Protein AF-A0A0D0ITZ8-F1 (afdb_monomer)

Radius of gyration: 24.61 Å; Cα contacts (8 Å, |Δi|>4): 318; chains: 1; bounding box: 46×42×97 Å

Nearest PDB structures (foldseek):
  7y1b-assembly1_A  TM=4.819E-01  e=2.202E-02  Mus musculus
  6dms-assembly1_A  TM=5.649E-01  e=1.752E-01  Mariniflexile fucanivorans
  4edq-assembly2_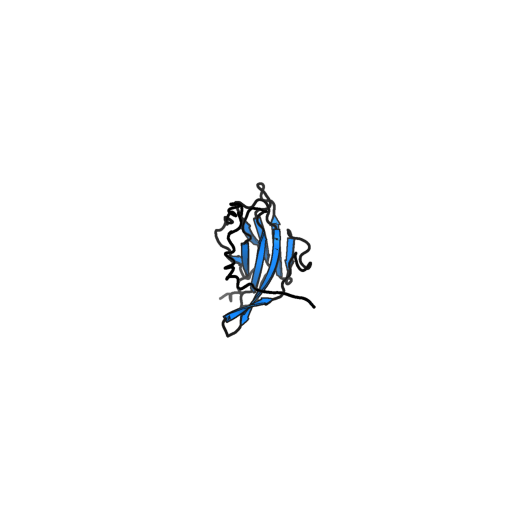B  TM=4.817E-01  e=1.252E-01  Escherichia coli K-12
  3cx2-assembly1_A  TM=4.556E-01  e=1.657E-01  Homo sapiens
  8yt8-assembly1_A  TM=6.305E-01  e=1.952E+00  Mus musculus

Foldseek 3Di:
DDDDDDDDDDDDPPPPDDPPPPPPLPFDEFDKVVRDLEWEDELQWFKTKMFRPPFQAKFFFWKWDWDADPVRDIDTHPIAGVVVVRCPGRAWDDPPVFKIWGQDQPVNHSGMIMMTGHHHAAQPDKDKMKTWIDRDDSHDIDIHIYIYDHDDDDD

Organism: NCBI:txid1602169

Solvent-accessible surface area (backbone atoms only — not comparable to full-atom values): 9088 Å² total; per-residue (Å²): 133,89,78,89,80,92,80,92,76,78,88,78,79,80,74,82,78,67,84,72,88,69,73,86,76,74,57,39,78,75,42,51,43,61,83,61,50,69,44,71,39,53,19,78,29,51,77,42,67,43,29,33,76,74,33,67,35,49,34,50,44,34,39,28,36,77,47,65,49,101,83,70,54,72,45,81,39,82,75,30,20,47,92,78,66,66,39,86,49,41,42,57,43,75,55,93,90,42,38,37,43,31,50,36,72,74,88,88,37,35,28,30,37,42,35,39,35,54,64,42,87,42,70,86,51,65,52,66,39,37,42,30,31,42,25,39,96,66,33,46,60,53,66,33,37,43,36,34,38,39,31,74,85,84,127

Structure (mmCIF, N/CA/C/O backbone):
data_AF-A0A0D0ITZ8-F1
#
_entry.id   AF-A0A0D0ITZ8-F1
#
loop_
_atom_site.group_PDB
_atom_site.id
_atom_site.type_symbol
_atom_site.label_atom_id
_atom_site.label_alt_id
_atom_site.label_comp_id
_atom_site.label_asym_id
_atom_site.label_entity_id
_atom_site.label_seq_id
_atom_site.pdbx_PDB_ins_code
_atom_site.Cartn_x
_atom_site.Cartn_y
_atom_site.Cartn_z
_atom_site.occupancy
_atom_site.B_iso_or_equiv
_atom_site.auth_seq_id
_atom_site.auth_comp_id
_atom_site.auth_asym_id
_atom_site.auth_atom_id
_atom_site.pdbx_PDB_model_num
ATOM 1 N N . MET A 1 1 ? 20.048 28.995 72.020 1.00 39.91 1 MET A N 1
ATOM 2 C CA . MET A 1 1 ? 19.600 28.749 70.627 1.00 39.91 1 MET A CA 1
ATOM 3 C C . MET A 1 1 ? 19.740 27.247 70.383 1.00 39.91 1 MET A C 1
ATOM 5 O O . MET A 1 1 ? 20.817 26.740 70.632 1.00 39.91 1 MET A O 1
ATOM 9 N N . LYS A 1 2 ? 18.640 26.474 70.290 1.00 36.88 2 LYS A N 1
ATOM 10 C CA . LYS A 1 2 ? 17.997 26.033 69.023 1.00 36.88 2 LYS A CA 1
ATOM 11 C C . LYS A 1 2 ? 19.042 25.351 68.106 1.00 36.88 2 LYS A C 1
ATOM 13 O O . LYS A 1 2 ? 19.963 26.043 67.717 1.00 36.88 2 LYS A O 1
ATOM 18 N N . LYS A 1 3 ? 18.985 24.082 67.685 1.00 39.53 3 LYS A N 1
ATOM 19 C CA . LYS A 1 3 ? 17.915 23.084 67.489 1.00 39.53 3 LYS A CA 1
ATOM 20 C C . LYS A 1 3 ? 18.577 21.737 67.099 1.00 39.53 3 LYS A C 1
ATOM 22 O O . LYS A 1 3 ? 19.664 21.781 66.546 1.00 39.53 3 LYS A O 1
ATOM 27 N N . TYR A 1 4 ? 17.873 20.632 67.385 1.00 45.44 4 TYR A N 1
ATOM 28 C CA . TYR A 1 4 ? 17.676 19.352 66.653 1.00 45.44 4 TYR A CA 1
ATOM 29 C C . TYR A 1 4 ? 18.770 18.861 65.666 1.00 45.44 4 TYR A C 1
ATOM 31 O O . TYR A 1 4 ? 19.320 19.637 64.905 1.00 45.44 4 TYR A O 1
ATOM 39 N N . LEU A 1 5 ? 19.048 17.565 65.504 1.00 43.03 5 LEU A N 1
ATOM 40 C CA . LEU A 1 5 ? 18.063 16.554 65.117 1.00 43.03 5 LEU A CA 1
ATOM 41 C C . LEU A 1 5 ? 18.732 15.164 65.073 1.00 43.03 5 LEU A C 1
ATOM 43 O O . LEU A 1 5 ? 19.650 14.931 64.293 1.00 43.03 5 LEU A O 1
ATOM 47 N N . PHE A 1 6 ? 18.234 14.243 65.897 1.00 46.66 6 PHE A N 1
ATOM 48 C CA . PHE A 1 6 ? 18.266 12.807 65.627 1.00 46.66 6 PHE A CA 1
ATOM 49 C C . PHE A 1 6 ? 17.322 12.522 64.454 1.00 46.66 6 PHE A C 1
ATOM 51 O O . PHE A 1 6 ? 16.172 12.946 64.525 1.00 46.66 6 PHE A O 1
ATOM 58 N N . MET A 1 7 ? 17.760 11.770 63.443 1.00 46.62 7 MET A N 1
ATOM 59 C CA . MET A 1 7 ? 16.968 10.689 62.831 1.00 46.62 7 MET A CA 1
ATOM 60 C C . MET A 1 7 ? 17.756 10.034 61.696 1.00 46.62 7 MET A C 1
ATOM 62 O O . MET A 1 7 ? 17.920 10.591 60.615 1.00 46.62 7 MET A O 1
ATOM 66 N N . LEU A 1 8 ? 18.215 8.818 61.971 1.00 46.59 8 LEU A N 1
ATOM 67 C CA . LEU A 1 8 ? 18.592 7.819 60.984 1.00 46.59 8 LEU A CA 1
ATOM 68 C C . LEU A 1 8 ? 17.299 7.057 60.636 1.00 46.59 8 LEU A C 1
ATOM 70 O O . 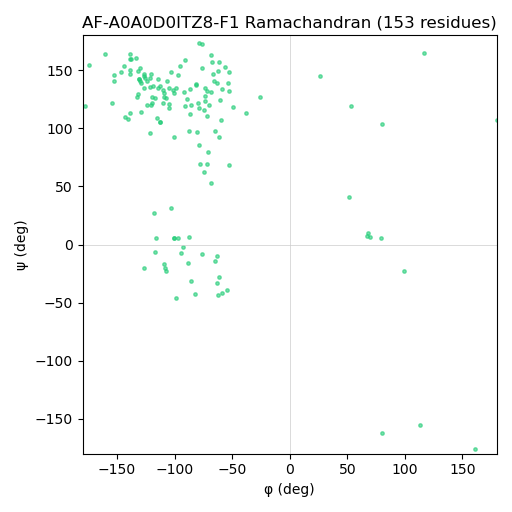LEU A 1 8 ? 16.761 6.377 61.504 1.00 46.59 8 LEU A O 1
ATOM 74 N N . PHE A 1 9 ? 16.780 7.186 59.416 1.00 40.81 9 PHE A N 1
ATOM 75 C CA . PHE A 1 9 ? 15.737 6.309 58.859 1.00 40.81 9 PHE A CA 1
ATOM 76 C C . PHE A 1 9 ? 16.091 6.074 57.387 1.00 40.81 9 PHE A C 1
ATOM 78 O O . PHE A 1 9 ? 16.254 7.015 56.621 1.00 40.81 9 PHE A O 1
ATOM 85 N N . ALA A 1 10 ? 16.546 4.867 57.060 1.00 47.84 10 ALA A N 1
ATOM 86 C CA . ALA A 1 10 ? 15.722 3.726 56.655 1.00 47.84 10 ALA A CA 1
ATOM 87 C C . ALA A 1 10 ? 15.311 3.841 55.180 1.00 47.84 10 ALA A C 1
ATOM 89 O O . ALA A 1 10 ? 14.438 4.621 54.807 1.00 47.84 10 ALA A O 1
ATOM 90 N N . LEU A 1 11 ? 16.005 3.038 54.367 1.00 43.38 11 LEU A N 1
ATOM 91 C CA . LEU A 1 11 ? 15.721 2.726 52.973 1.00 43.38 11 LEU A CA 1
ATOM 92 C C . LEU A 1 11 ? 14.213 2.582 52.716 1.00 43.38 11 LEU A C 1
ATOM 94 O O . LEU A 1 11 ? 13.602 1.605 53.143 1.00 43.38 11 LEU A O 1
ATOM 98 N N . CYS A 1 12 ? 13.638 3.497 51.940 1.00 41.91 12 CYS A N 1
ATOM 99 C CA . CYS A 1 12 ? 12.429 3.198 51.185 1.00 41.91 12 CYS A CA 1
ATOM 100 C C . CYS A 1 12 ? 12.850 2.600 49.844 1.00 41.91 12 CYS A C 1
ATOM 102 O O . CYS A 1 12 ? 13.202 3.310 48.903 1.00 41.91 12 CYS A O 1
ATOM 104 N N . ALA A 1 13 ? 12.826 1.269 49.784 1.00 45.41 13 ALA A N 1
ATOM 105 C CA . ALA A 1 13 ? 12.651 0.553 48.536 1.00 45.41 13 ALA A CA 1
ATOM 106 C C . ALA A 1 13 ? 11.299 0.983 47.955 1.00 45.41 13 ALA A C 1
ATOM 108 O O . ALA A 1 13 ? 10.248 0.616 48.479 1.00 45.41 13 ALA A O 1
ATOM 109 N N . VAL A 1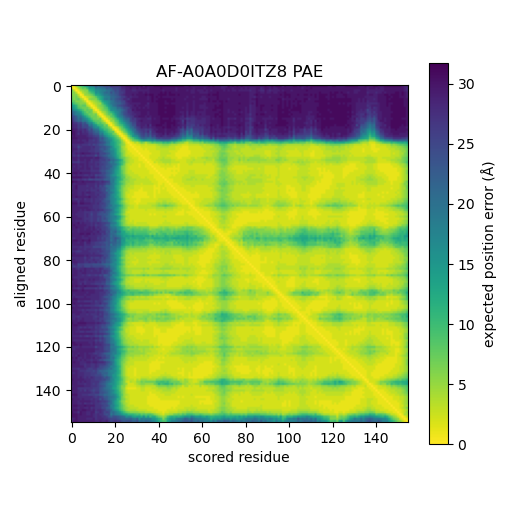 14 ? 11.320 1.795 46.900 1.00 52.47 14 VAL A N 1
ATOM 110 C CA . VAL A 1 14 ? 10.106 2.082 46.137 1.00 52.47 14 VAL A CA 1
ATOM 111 C C . VAL A 1 14 ? 9.880 0.886 45.223 1.00 52.47 14 VAL A C 1
ATOM 113 O O . VAL A 1 14 ? 10.351 0.832 44.090 1.00 52.47 14 VAL A O 1
ATOM 116 N N . ALA A 1 15 ? 9.203 -0.120 45.770 1.00 42.66 15 ALA A N 1
ATOM 117 C CA . ALA A 1 15 ? 8.479 -1.082 44.970 1.00 42.66 15 ALA A CA 1
ATOM 118 C C . ALA A 1 15 ? 7.345 -0.318 44.276 1.00 42.66 15 ALA A C 1
ATOM 120 O O . ALA A 1 15 ? 6.297 -0.073 44.869 1.00 42.66 15 ALA A O 1
ATOM 121 N N . PHE A 1 16 ? 7.561 0.081 43.024 1.00 41.53 16 PHE A N 1
ATOM 122 C CA . PHE A 1 16 ? 6.457 0.396 42.125 1.00 41.53 16 PHE A CA 1
ATOM 123 C C . PHE A 1 16 ? 5.765 -0.922 41.752 1.00 41.53 16 PHE A C 1
ATOM 125 O O . PHE A 1 16 ? 6.005 -1.511 40.705 1.00 41.53 16 PHE A O 1
ATOM 132 N N . THR A 1 17 ? 4.930 -1.416 42.661 1.00 45.09 17 THR A N 1
ATOM 133 C CA . THR A 1 17 ? 3.662 -2.045 42.283 1.00 45.09 17 THR A CA 1
ATOM 134 C C . THR A 1 17 ? 2.758 -0.893 41.823 1.00 45.09 17 THR A C 1
ATOM 136 O O . THR A 1 17 ? 2.712 0.127 42.500 1.00 45.09 17 THR A O 1
ATOM 139 N N . ALA A 1 18 ? 2.056 -0.909 40.705 1.00 38.25 18 ALA A N 1
ATOM 140 C CA . ALA A 1 18 ? 1.443 -2.015 40.013 1.00 38.25 18 ALA A CA 1
ATOM 141 C C . ALA A 1 18 ? 1.663 -1.859 38.503 1.00 38.25 18 ALA A C 1
ATOM 143 O O . ALA A 1 18 ? 1.675 -0.743 37.983 1.00 38.25 18 ALA A O 1
ATOM 144 N N . CYS A 1 19 ? 1.809 -2.993 37.814 1.00 42.25 19 CYS A N 1
ATOM 145 C CA . CYS A 1 19 ? 1.367 -3.090 36.428 1.00 42.25 19 CYS A CA 1
ATOM 146 C C . CYS A 1 19 ? -0.055 -2.538 36.417 1.00 42.25 19 CYS A C 1
ATOM 148 O O . CYS A 1 19 ? -0.883 -3.023 37.193 1.00 42.25 19 CYS A O 1
ATOM 150 N N . SER A 1 20 ? -0.272 -1.453 35.676 1.00 38.12 20 SER A N 1
ATOM 151 C CA . SER A 1 20 ? -1.606 -0.903 35.545 1.00 38.12 20 SER A CA 1
ATOM 152 C C . SER A 1 20 ? -2.528 -2.011 35.072 1.00 38.12 20 SER A C 1
ATOM 154 O O . SER A 1 20 ? -2.152 -2.873 34.275 1.00 38.12 20 SER A O 1
ATOM 156 N N . ASP A 1 21 ? -3.699 -1.976 35.680 1.00 48.44 21 ASP A N 1
ATOM 157 C CA . ASP A 1 21 ? -4.952 -2.589 35.283 1.00 48.44 21 ASP A CA 1
ATOM 158 C C . ASP A 1 21 ? -5.266 -2.173 33.830 1.00 48.44 21 ASP A C 1
ATOM 160 O O . ASP A 1 21 ? -6.124 -1.335 33.574 1.00 48.44 21 ASP A O 1
ATOM 164 N N . ASP A 1 22 ? -4.479 -2.656 32.869 1.00 48.34 22 ASP A N 1
ATOM 165 C CA . ASP A 1 22 ? -4.744 -2.428 31.457 1.00 48.34 22 ASP A CA 1
ATOM 166 C C . ASP A 1 22 ? -5.812 -3.443 31.075 1.00 48.34 22 ASP A C 1
ATOM 168 O O . ASP A 1 22 ? -5.531 -4.626 30.863 1.00 48.34 22 ASP A O 1
ATOM 172 N N . ASP A 1 23 ? -7.049 -2.944 31.092 1.00 51.56 23 ASP A N 1
ATOM 173 C CA . ASP A 1 23 ? -8.225 -3.525 30.468 1.00 51.56 23 ASP A CA 1
ATOM 174 C C . ASP A 1 23 ? -7.819 -4.410 29.285 1.00 51.56 23 ASP A C 1
ATOM 176 O O . ASP A 1 23 ? -7.083 -3.986 28.388 1.00 51.56 23 ASP A O 1
ATOM 180 N N . ASP A 1 24 ? -8.294 -5.653 29.312 1.00 50.84 24 ASP A N 1
ATOM 181 C CA . ASP A 1 24 ? -8.054 -6.711 28.330 1.00 50.84 24 ASP A CA 1
ATOM 182 C C . ASP A 1 24 ? -8.747 -6.390 26.984 1.00 50.84 24 ASP A C 1
ATOM 184 O O . ASP A 1 24 ? -9.516 -7.181 26.434 1.00 50.84 24 ASP A O 1
ATOM 188 N N . ASP A 1 25 ? -8.490 -5.199 26.435 1.00 59.72 25 ASP A N 1
ATOM 189 C CA . ASP A 1 25 ? -8.755 -4.810 25.055 1.00 59.72 25 ASP A CA 1
ATOM 190 C C . ASP A 1 25 ? -7.746 -5.551 24.172 1.00 59.72 25 ASP A C 1
ATOM 192 O O . ASP A 1 25 ? -6.795 -5.003 23.599 1.00 59.72 25 ASP A O 1
ATOM 196 N N . SER A 1 26 ? -7.936 -6.866 24.097 1.00 79.50 26 SER A N 1
ATOM 197 C CA . SER A 1 26 ? -7.204 -7.742 23.200 1.00 79.50 26 SER A CA 1
ATOM 198 C C . SER A 1 26 ? -7.483 -7.314 21.756 1.00 79.50 26 SER A C 1
ATOM 200 O O . SER A 1 26 ? -8.460 -7.710 21.117 1.00 79.50 26 SER A O 1
ATOM 202 N N . LYS A 1 27 ? -6.612 -6.448 21.226 1.00 84.50 27 LYS A N 1
ATOM 203 C CA . LYS A 1 27 ? -6.693 -5.975 19.844 1.00 84.50 27 LYS A CA 1
ATOM 204 C C . LYS A 1 27 ? -6.761 -7.157 18.887 1.00 84.50 27 LYS A C 1
ATOM 206 O O . LYS A 1 27 ? -5.943 -8.077 18.928 1.00 84.50 27 LYS A O 1
ATOM 211 N N . VAL A 1 28 ? -7.705 -7.092 17.957 1.00 91.31 28 VAL A N 1
ATOM 212 C CA . VAL A 1 28 ? -7.917 -8.159 16.979 1.00 91.31 28 VAL A CA 1
ATOM 213 C C . VAL A 1 28 ? -6.926 -8.026 15.818 1.00 91.31 28 VAL A C 1
ATOM 215 O O . VAL A 1 28 ? -6.683 -6.931 15.296 1.00 91.31 28 VAL A O 1
ATOM 218 N N . LEU A 1 29 ? -6.351 -9.153 15.386 1.00 92.88 29 LEU A N 1
ATOM 219 C CA . LEU A 1 29 ? -5.465 -9.211 14.221 1.00 92.88 29 LEU A CA 1
ATOM 220 C C . LEU A 1 29 ? -6.256 -9.074 12.902 1.00 92.88 29 LEU A C 1
ATOM 222 O O . LEU A 1 29 ? -7.276 -9.747 12.730 1.00 92.88 29 LEU A O 1
ATOM 226 N N . PRO A 1 30 ? -5.791 -8.254 11.942 1.00 94.44 30 PRO A N 1
ATOM 227 C CA . PRO A 1 30 ? -6.353 -8.193 10.594 1.00 94.44 30 PRO A CA 1
ATOM 228 C C . PRO A 1 30 ? -6.296 -9.540 9.864 1.00 94.44 30 PRO A C 1
ATOM 230 O O . PRO A 1 30 ? -5.256 -10.194 9.827 1.00 94.44 30 PRO A O 1
ATOM 233 N N . VAL A 1 31 ? -7.402 -9.925 9.226 1.00 95.81 31 VAL A N 1
ATOM 234 C CA . VAL A 1 31 ? -7.505 -11.121 8.379 1.00 95.81 31 VAL A CA 1
ATOM 235 C C . VAL A 1 31 ? -7.518 -10.693 6.920 1.00 95.81 31 VAL A C 1
ATOM 237 O O . VAL A 1 31 ? -8.431 -9.993 6.482 1.00 95.81 31 VAL A O 1
ATOM 240 N N . LEU A 1 32 ? -6.508 -11.120 6.167 1.00 96.44 32 LEU A N 1
ATOM 241 C CA . LEU A 1 32 ? -6.278 -10.665 4.801 1.00 96.44 32 LEU A CA 1
ATOM 242 C C . LEU A 1 32 ? -6.837 -11.626 3.752 1.00 96.44 32 LEU A C 1
ATOM 244 O O . LEU A 1 32 ? -6.792 -12.847 3.909 1.00 96.44 32 LEU A O 1
ATOM 248 N N . ASP A 1 33 ? -7.313 -11.053 2.652 1.00 95.44 33 ASP A N 1
ATOM 249 C CA . ASP A 1 33 ? -7.665 -11.767 1.432 1.00 95.44 33 ASP A CA 1
ATOM 250 C C . ASP A 1 33 ? -7.209 -10.989 0.183 1.00 95.44 33 ASP A C 1
ATOM 252 O O . ASP A 1 33 ? -7.724 -9.894 -0.071 1.00 95.44 33 ASP A O 1
ATOM 256 N N . PRO A 1 34 ? -6.242 -11.510 -0.592 1.00 94.25 34 PRO A N 1
ATOM 257 C CA . PRO A 1 34 ? -5.458 -12.719 -0.310 1.00 94.25 34 PRO A CA 1
ATOM 258 C C . PRO A 1 34 ? -4.643 -12.588 0.990 1.00 94.25 34 PRO A C 1
ATOM 260 O O . PRO A 1 34 ? -4.344 -11.477 1.422 1.00 94.25 34 PRO A O 1
ATOM 263 N N . ASN A 1 35 ? -4.262 -13.714 1.611 1.00 95.00 35 ASN A N 1
ATOM 264 C CA . ASN A 1 35 ? -3.493 -13.723 2.865 1.00 95.00 35 ASN A CA 1
ATOM 265 C C . ASN A 1 35 ? -2.011 -13.346 2.657 1.00 95.00 35 ASN A C 1
ATOM 267 O O . ASN A 1 35 ? -1.114 -14.169 2.836 1.00 95.00 35 ASN A O 1
ATOM 271 N N . ASN A 1 36 ? -1.763 -12.120 2.194 1.00 93.81 36 ASN A N 1
ATOM 272 C CA . ASN A 1 36 ? -0.438 -11.590 1.906 1.00 93.81 36 ASN A CA 1
ATOM 273 C C . ASN A 1 36 ? -0.422 -10.061 2.064 1.00 93.81 36 ASN A C 1
ATOM 275 O O . ASN A 1 36 ? -1.363 -9.374 1.672 1.00 93.81 36 ASN A O 1
ATOM 279 N N . THR A 1 37 ? 0.662 -9.525 2.619 1.00 95.62 37 THR A N 1
ATOM 280 C CA . THR A 1 37 ? 0.901 -8.078 2.713 1.00 95.62 37 THR A CA 1
ATOM 281 C C . THR A 1 37 ? 1.613 -7.517 1.484 1.00 95.62 37 THR A C 1
ATOM 283 O O . THR A 1 37 ? 1.580 -6.306 1.257 1.00 95.62 37 THR A O 1
ATOM 286 N N . ASP A 1 38 ? 2.213 -8.380 0.663 1.00 97.38 38 ASP A N 1
ATOM 287 C CA . ASP A 1 38 ? 2.762 -8.021 -0.637 1.00 97.38 38 ASP A CA 1
ATOM 288 C C . ASP A 1 38 ? 1.681 -8.071 -1.718 1.00 97.38 38 ASP A C 1
ATOM 290 O O . ASP A 1 38 ? 1.103 -9.122 -2.008 1.00 97.38 38 ASP A O 1
ATOM 294 N N . VAL A 1 39 ? 1.454 -6.931 -2.364 1.00 97.50 39 VAL A N 1
ATOM 295 C CA . VAL A 1 39 ? 0.516 -6.785 -3.477 1.00 97.50 39 VAL A CA 1
ATOM 296 C C . VAL A 1 39 ? 1.317 -6.560 -4.751 1.00 97.50 39 VAL A C 1
ATOM 298 O O . VAL A 1 39 ? 2.095 -5.613 -4.840 1.00 97.50 39 VAL A O 1
ATOM 301 N N . TYR A 1 40 ? 1.136 -7.423 -5.749 1.00 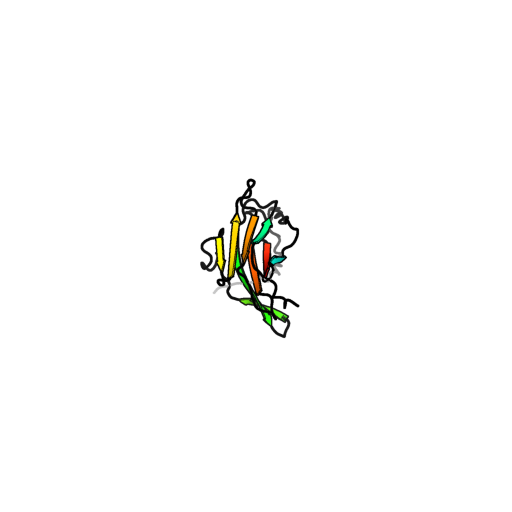97.25 40 TYR A N 1
ATOM 302 C CA . TYR A 1 40 ? 1.912 -7.378 -6.987 1.00 97.25 40 TYR A CA 1
ATOM 303 C C . TYR A 1 40 ? 1.098 -6.808 -8.145 1.00 97.25 40 TYR A C 1
ATOM 305 O O . TYR A 1 40 ? -0.024 -7.240 -8.390 1.00 97.25 40 TYR A O 1
ATOM 313 N N . ILE A 1 41 ? 1.715 -5.907 -8.907 1.00 97.62 41 ILE A N 1
ATOM 314 C CA . ILE A 1 41 ? 1.250 -5.488 -10.234 1.00 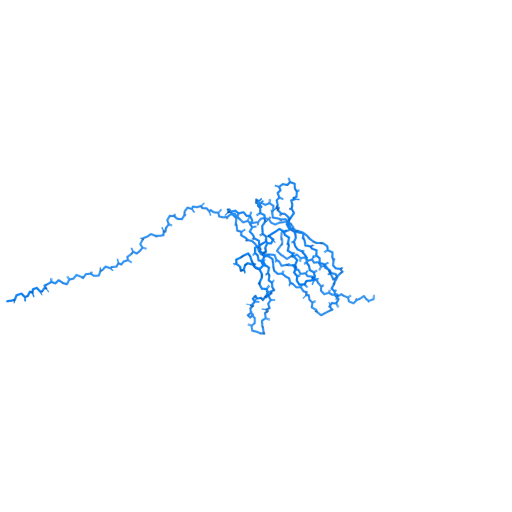97.62 41 ILE A CA 1
ATOM 315 C C . ILE A 1 41 ? 2.398 -5.725 -11.223 1.00 97.62 41 ILE A C 1
ATOM 317 O O . ILE A 1 41 ? 3.570 -5.523 -10.894 1.00 97.62 41 ILE A O 1
ATOM 321 N N . ASN A 1 42 ? 2.092 -6.198 -12.430 1.00 97.25 42 ASN A N 1
ATOM 322 C CA . ASN A 1 42 ? 3.116 -6.388 -13.456 1.00 97.25 42 ASN A CA 1
ATOM 323 C C . ASN A 1 42 ? 3.542 -5.046 -14.083 1.00 97.25 42 ASN A C 1
ATOM 325 O O . ASN A 1 42 ? 2.971 -3.982 -13.821 1.00 97.25 42 ASN A O 1
ATOM 329 N N . ALA A 1 43 ? 4.579 -5.085 -14.912 1.00 97.12 43 ALA A N 1
ATOM 330 C CA . ALA A 1 43 ? 5.132 -3.899 -15.555 1.00 97.12 43 ALA A CA 1
ATOM 331 C C . ALA A 1 43 ? 4.123 -3.186 -16.468 1.00 97.12 43 ALA A C 1
ATOM 333 O O . ALA A 1 43 ? 4.177 -1.972 -16.621 1.00 97.12 43 ALA A O 1
ATOM 334 N N . GLU A 1 44 ? 3.155 -3.907 -17.029 1.00 96.88 44 GLU A N 1
ATOM 335 C CA . GLU A 1 44 ? 2.091 -3.353 -17.871 1.00 96.88 44 GLU A CA 1
ATOM 336 C C . GLU A 1 44 ? 1.153 -2.409 -17.104 1.00 96.88 44 GLU A C 1
ATOM 338 O O . GLU A 1 44 ? 0.419 -1.643 -17.724 1.00 96.88 44 GLU A O 1
ATOM 343 N N . GLY A 1 45 ? 1.205 -2.422 -15.770 1.00 97.00 45 GLY A N 1
ATOM 344 C CA . GLY A 1 45 ? 0.274 -1.692 -14.920 1.00 97.00 45 GLY A CA 1
ATOM 345 C C . GLY A 1 45 ? -1.046 -2.438 -14.758 1.00 97.00 45 GLY A C 1
ATOM 346 O O . GLY A 1 45 ? -1.134 -3.644 -14.991 1.00 97.00 45 GLY A O 1
ATOM 347 N N . GLY A 1 46 ? -2.070 -1.710 -14.326 1.00 97.56 46 GLY A N 1
ATOM 348 C CA . GLY A 1 46 ? -3.402 -2.247 -14.075 1.00 97.56 46 GLY A CA 1
ATOM 349 C C . GLY A 1 46 ? -3.775 -2.210 -12.602 1.00 97.56 46 GLY A C 1
ATOM 350 O O . GLY A 1 46 ? -3.276 -1.378 -11.844 1.00 97.56 46 GLY A O 1
ATOM 351 N N . GLU A 1 47 ? -4.690 -3.095 -12.222 1.00 97.69 47 GLU A N 1
ATOM 352 C CA . GLU A 1 47 ? -5.330 -3.097 -10.912 1.00 97.69 47 GLU A CA 1
ATOM 353 C C . GLU A 1 47 ? -4.952 -4.337 -10.093 1.00 97.69 47 GLU A C 1
ATOM 355 O O . GLU A 1 47 ? -4.844 -5.443 -10.622 1.00 97.69 47 GLU A O 1
ATOM 360 N N . ALA A 1 48 ? -4.783 -4.147 -8.788 1.00 97.56 48 ALA A N 1
ATOM 361 C CA . ALA A 1 48 ? -4.732 -5.210 -7.794 1.00 97.56 48 ALA A CA 1
ATOM 362 C C . ALA A 1 48 ? -5.525 -4.781 -6.557 1.00 97.56 48 ALA A C 1
ATOM 364 O O . ALA A 1 48 ? -5.728 -3.592 -6.324 1.00 97.56 48 ALA A O 1
ATOM 365 N N . SER A 1 49 ? -5.953 -5.725 -5.726 1.00 96.94 49 SER A N 1
ATOM 366 C CA . SER A 1 49 ? -6.683 -5.390 -4.502 1.00 96.94 49 SER A CA 1
ATOM 367 C C . SER A 1 49 ? -6.348 -6.318 -3.350 1.00 96.94 49 SER A C 1
ATOM 369 O O . SER A 1 49 ? -6.025 -7.485 -3.565 1.00 96.94 49 SER A O 1
ATOM 371 N N . VAL A 1 50 ? -6.504 -5.804 -2.134 1.00 97.31 50 VAL A N 1
ATOM 372 C CA . VAL A 1 50 ? -6.482 -6.588 -0.897 1.00 97.31 50 VAL A CA 1
ATOM 373 C C . VAL A 1 50 ? -7.694 -6.224 -0.054 1.00 97.31 50 VAL A C 1
ATOM 375 O O . VAL A 1 50 ? -8.100 -5.061 -0.002 1.00 97.31 50 VAL A O 1
ATOM 378 N N . THR A 1 51 ? -8.274 -7.218 0.603 1.00 96.94 51 THR A N 1
ATOM 379 C CA . THR A 1 51 ? -9.395 -7.051 1.527 1.00 96.94 51 THR A CA 1
ATOM 380 C C . THR A 1 51 ? -8.952 -7.424 2.933 1.00 96.94 51 THR A C 1
ATOM 382 O O . THR A 1 51 ? -8.309 -8.451 3.131 1.00 96.94 51 THR A O 1
ATOM 385 N N . VAL A 1 52 ? -9.310 -6.604 3.919 1.00 96.25 52 VAL A N 1
ATOM 386 C CA . VAL A 1 52 ? -9.170 -6.920 5.342 1.00 96.25 52 VAL A CA 1
ATOM 387 C C . VAL A 1 52 ? -10.541 -7.347 5.856 1.00 96.25 52 VAL A C 1
ATOM 389 O O . VAL A 1 52 ? -11.366 -6.518 6.226 1.00 96.25 52 VAL A O 1
ATOM 392 N N . LYS A 1 53 ? -10.811 -8.653 5.832 1.00 94.31 53 LYS A N 1
ATOM 393 C CA . LYS A 1 53 ? -12.152 -9.244 6.004 1.00 94.31 53 LYS A CA 1
ATOM 394 C C . LYS A 1 53 ? -12.858 -8.813 7.287 1.00 94.31 53 LYS A C 1
ATOM 396 O O . LYS A 1 53 ? -14.061 -8.586 7.289 1.00 94.31 53 LYS A O 1
ATOM 401 N N . ASN A 1 54 ? -12.110 -8.707 8.377 1.00 93.62 54 ASN A N 1
ATOM 402 C CA . ASN A 1 54 ? -12.633 -8.336 9.687 1.00 93.62 54 ASN A CA 1
ATOM 403 C C . ASN A 1 54 ? -12.467 -6.846 10.019 1.00 93.62 54 ASN A C 1
ATOM 405 O O . ASN A 1 54 ? -12.796 -6.460 11.137 1.00 93.62 54 ASN A O 1
ATOM 409 N N . ALA A 1 55 ? -11.982 -6.013 9.088 1.00 92.44 55 ALA A N 1
ATOM 410 C CA . ALA A 1 55 ? -11.938 -4.572 9.310 1.00 92.44 55 ALA A CA 1
ATOM 411 C C . ALA A 1 55 ? -13.356 -4.014 9.459 1.00 92.44 55 ALA A C 1
ATOM 413 O O . ALA A 1 55 ? -14.259 -4.374 8.705 1.00 92.44 55 ALA A O 1
ATOM 414 N N . LYS A 1 56 ? -13.541 -3.093 10.405 1.00 88.25 56 LYS A N 1
ATOM 415 C CA . LYS A 1 56 ? -14.768 -2.285 10.476 1.00 88.25 56 LYS A CA 1
ATOM 416 C C . LYS A 1 56 ? -14.680 -1.114 9.509 1.00 88.25 56 LYS A C 1
ATOM 418 O O . LYS A 1 56 ? -15.622 -0.820 8.779 1.00 88.25 56 LYS A O 1
ATOM 423 N N . GLU A 1 57 ? -13.512 -0.481 9.477 1.00 93.00 57 GLU A N 1
ATOM 424 C CA . GLU A 1 57 ? -13.235 0.637 8.595 1.00 93.00 57 GLU A CA 1
ATOM 425 C C . GLU A 1 57 ? -11.736 0.740 8.310 1.00 93.00 57 GLU A C 1
ATOM 427 O O . GLU A 1 57 ? -10.929 0.907 9.224 1.00 93.00 57 GLU A O 1
ATOM 432 N N . LEU A 1 58 ? -11.361 0.671 7.031 1.00 96.25 58 LEU A N 1
ATOM 433 C CA . LEU A 1 58 ? -9.992 0.923 6.601 1.00 96.25 58 LEU A CA 1
ATOM 434 C C . LEU A 1 58 ? -9.744 2.403 6.354 1.00 96.25 58 LEU A C 1
ATOM 436 O O . LEU A 1 58 ? -10.497 3.060 5.637 1.00 96.25 58 LEU A O 1
ATOM 440 N N . ASN A 1 59 ? -8.634 2.910 6.874 1.00 97.50 59 ASN A N 1
ATOM 441 C CA . ASN A 1 59 ? -8.124 4.238 6.548 1.00 97.50 59 ASN A CA 1
ATOM 442 C C . ASN A 1 59 ? -6.640 4.144 6.229 1.00 97.50 59 ASN A C 1
ATOM 444 O O . ASN A 1 59 ? -5.878 3.593 7.017 1.00 97.50 59 ASN A O 1
ATOM 448 N N . ILE A 1 60 ? -6.221 4.704 5.098 1.00 98.19 60 ILE A N 1
ATOM 449 C CA . ILE A 1 60 ? -4.808 4.889 4.781 1.00 98.19 60 ILE A CA 1
ATOM 450 C C . ILE A 1 60 ? -4.294 6.039 5.641 1.00 98.19 60 ILE A C 1
ATOM 452 O O . ILE A 1 60 ? -4.746 7.173 5.508 1.00 98.19 60 ILE A O 1
ATOM 456 N N . VAL A 1 61 ? -3.356 5.735 6.534 1.00 98.06 61 VAL A N 1
ATOM 457 C CA . VAL A 1 61 ? -2.823 6.703 7.505 1.00 98.06 61 VAL A CA 1
ATOM 458 C C . VAL A 1 61 ? -1.409 7.151 7.180 1.00 98.06 61 VAL A C 1
ATOM 460 O O . VAL A 1 61 ? -1.005 8.239 7.590 1.00 98.06 61 VAL A O 1
ATOM 463 N N . GLN A 1 62 ? -0.667 6.350 6.415 1.00 97.62 62 GLN A N 1
ATOM 464 C CA . GLN A 1 62 ? 0.652 6.715 5.922 1.00 97.62 62 GLN A CA 1
ATOM 465 C C . GLN A 1 62 ? 0.972 5.991 4.614 1.00 97.62 62 GLN A C 1
ATOM 467 O O . GLN A 1 62 ? 0.622 4.830 4.417 1.00 97.62 62 GLN A O 1
ATOM 472 N N . ILE A 1 63 ? 1.701 6.676 3.742 1.00 96.56 63 ILE A N 1
ATOM 473 C CA . ILE A 1 63 ? 2.427 6.080 2.626 1.00 96.56 63 ILE A CA 1
ATOM 474 C C . ILE A 1 63 ? 3.885 6.528 2.675 1.00 96.56 63 ILE A C 1
ATOM 476 O O . ILE A 1 63 ? 4.191 7.657 3.070 1.00 96.56 63 ILE A O 1
ATOM 480 N N . ASN A 1 64 ? 4.793 5.663 2.244 1.00 95.69 64 ASN A N 1
ATOM 481 C CA . ASN A 1 64 ? 6.209 5.996 2.171 1.00 95.69 64 ASN A CA 1
ATOM 482 C C . ASN A 1 64 ? 6.971 5.061 1.238 1.00 95.69 64 ASN A C 1
ATOM 484 O O . ASN A 1 64 ? 6.525 3.969 0.885 1.00 95.69 64 ASN A O 1
ATOM 488 N N . ASP A 1 65 ? 8.167 5.502 0.880 1.00 94.25 65 ASP A N 1
ATOM 489 C CA . ASP A 1 65 ? 9.195 4.653 0.303 1.00 94.25 65 ASP A CA 1
ATOM 490 C C . ASP A 1 65 ? 10.071 4.076 1.416 1.00 94.25 65 ASP A C 1
ATOM 492 O O . ASP A 1 65 ? 10.157 4.629 2.519 1.00 94.25 65 ASP A O 1
ATOM 496 N N . LYS A 1 66 ? 10.754 2.970 1.117 1.00 90.31 66 LYS A N 1
ATOM 497 C CA . LYS A 1 66 ? 11.849 2.464 1.947 1.00 90.31 66 LYS A CA 1
ATOM 498 C C . LYS A 1 66 ? 13.083 2.274 1.091 1.00 90.31 66 LYS A C 1
ATOM 500 O O . LYS A 1 66 ? 13.010 1.722 -0.004 1.00 90.31 66 LYS A O 1
ATOM 505 N N . THR A 1 67 ? 14.210 2.730 1.613 1.00 84.38 67 THR A N 1
ATOM 506 C CA . THR A 1 67 ? 15.528 2.510 1.018 1.00 84.38 67 THR A CA 1
ATOM 507 C C . THR A 1 67 ? 16.394 1.789 2.035 1.00 84.38 67 THR A C 1
ATOM 509 O O . THR A 1 67 ? 16.373 2.129 3.218 1.00 84.38 67 THR A O 1
ATOM 512 N N . THR A 1 68 ? 17.124 0.779 1.582 1.00 84.69 68 THR A N 1
ATOM 513 C CA . THR A 1 68 ? 18.077 0.030 2.401 1.00 84.69 68 THR A CA 1
ATOM 514 C C . THR A 1 68 ? 19.472 0.395 1.925 1.00 84.69 68 THR A C 1
ATOM 516 O O . THR A 1 68 ? 19.726 0.368 0.722 1.00 84.69 68 THR A O 1
ATOM 519 N N . ASP A 1 69 ? 20.338 0.816 2.843 1.00 83.56 69 ASP A N 1
ATOM 520 C CA . ASP A 1 69 ? 21.731 1.123 2.519 1.00 83.56 69 ASP A CA 1
ATOM 521 C C . ASP A 1 69 ? 22.588 -0.149 2.396 1.00 83.56 69 ASP A C 1
ATOM 523 O O . ASP A 1 69 ? 22.149 -1.255 2.721 1.00 83.56 69 ASP A O 1
ATOM 527 N N . ASP A 1 70 ? 23.840 0.014 1.963 1.00 86.81 70 ASP A N 1
ATOM 528 C CA . ASP A 1 70 ? 24.795 -1.090 1.774 1.00 86.81 70 ASP A CA 1
ATOM 529 C C . ASP A 1 70 ? 25.146 -1.830 3.081 1.00 86.81 70 ASP A C 1
ATOM 531 O O . ASP A 1 70 ? 25.787 -2.879 3.059 1.00 86.81 70 ASP A O 1
ATOM 535 N N . LYS A 1 71 ? 24.728 -1.295 4.237 1.00 88.38 71 LYS A N 1
ATOM 536 C CA . LYS A 1 71 ? 24.903 -1.894 5.568 1.00 88.38 71 LYS A CA 1
ATOM 537 C C . LYS A 1 71 ? 23.628 -2.582 6.065 1.00 88.38 71 LYS A C 1
ATOM 539 O O . LYS A 1 71 ? 23.579 -3.016 7.214 1.00 88.38 71 LYS A O 1
ATOM 544 N N . GLY A 1 72 ? 22.592 -2.670 5.230 1.00 86.56 72 GLY A N 1
ATOM 545 C CA . GLY A 1 72 ? 21.312 -3.289 5.567 1.00 86.56 72 GLY A CA 1
ATOM 546 C C . GLY A 1 72 ? 20.384 -2.403 6.402 1.00 86.56 72 GLY A C 1
ATOM 547 O O . GLY A 1 72 ? 19.311 -2.856 6.809 1.00 86.56 72 GLY A O 1
ATOM 548 N N . LYS A 1 73 ? 20.737 -1.137 6.662 1.00 89.75 73 LYS A N 1
ATOM 549 C CA . LYS A 1 73 ? 19.878 -0.229 7.424 1.00 89.75 73 LYS A CA 1
ATOM 550 C C . LYS A 1 73 ? 18.779 0.311 6.520 1.00 89.75 73 LYS A C 1
ATOM 552 O O . LYS A 1 73 ? 19.037 0.956 5.507 1.00 89.75 73 LYS A O 1
ATOM 557 N N . THR A 1 74 ? 17.535 0.072 6.919 1.00 89.19 74 THR A N 1
ATOM 558 C CA . THR A 1 74 ? 16.360 0.572 6.200 1.00 89.19 74 THR A CA 1
ATOM 559 C C . THR A 1 74 ? 15.933 1.925 6.756 1.00 89.19 74 THR A C 1
ATOM 561 O O . THR A 1 74 ? 15.793 2.084 7.968 1.00 89.19 74 THR A O 1
ATOM 564 N N . LYS A 1 75 ? 15.707 2.897 5.871 1.00 92.81 75 LYS A N 1
ATOM 565 C CA . LYS A 1 75 ? 15.120 4.200 6.199 1.00 92.81 75 LYS A CA 1
ATOM 566 C C . LYS A 1 75 ? 13.851 4.430 5.392 1.00 92.81 75 LYS A C 1
ATOM 568 O O . LYS A 1 75 ? 13.777 4.067 4.215 1.00 92.81 75 LYS A O 1
ATOM 573 N N . GLU A 1 76 ? 12.875 5.066 6.023 1.00 93.44 76 GLU A N 1
ATOM 574 C CA . GLU A 1 76 ? 11.691 5.558 5.331 1.00 93.44 76 GLU A CA 1
ATOM 575 C C . GLU A 1 76 ? 12.005 6.897 4.658 1.00 93.44 76 GLU A C 1
ATOM 577 O O . GLU A 1 76 ? 12.697 7.750 5.216 1.00 93.44 76 GLU A O 1
ATOM 582 N N . THR A 1 77 ? 11.518 7.076 3.436 1.00 92.81 77 THR A N 1
ATOM 583 C CA . THR A 1 77 ? 11.662 8.312 2.657 1.00 92.81 77 THR A CA 1
ATOM 584 C C . THR A 1 77 ? 10.320 8.684 2.044 1.00 92.81 77 THR A C 1
ATOM 586 O O . THR A 1 77 ? 9.439 7.836 1.928 1.00 92.81 77 THR A O 1
ATOM 589 N N . ASN A 1 78 ? 10.147 9.949 1.646 1.00 92.94 78 ASN A N 1
ATOM 590 C CA . ASN A 1 78 ? 8.895 10.444 1.052 1.00 92.94 78 ASN A CA 1
ATOM 591 C C . ASN A 1 78 ? 7.652 10.115 1.902 1.00 92.94 78 ASN A C 1
ATOM 593 O O . ASN A 1 78 ? 6.612 9.723 1.379 1.00 92.94 78 ASN A O 1
ATOM 597 N N . VAL A 1 79 ? 7.779 10.247 3.227 1.00 95.06 79 VAL A N 1
ATOM 598 C CA . VAL A 1 79 ? 6.704 9.934 4.174 1.00 95.06 79 VAL A CA 1
ATOM 599 C C . VAL A 1 79 ? 5.583 10.966 4.053 1.00 95.06 79 VAL A C 1
ATOM 601 O O . VAL A 1 79 ? 5.788 12.159 4.306 1.00 95.06 79 VAL A O 1
ATOM 604 N N . LYS A 1 80 ? 4.382 10.500 3.712 1.00 95.31 80 LYS A N 1
ATOM 605 C CA . LYS A 1 80 ? 3.138 11.273 3.784 1.00 95.31 80 LYS A CA 1
ATOM 606 C C . L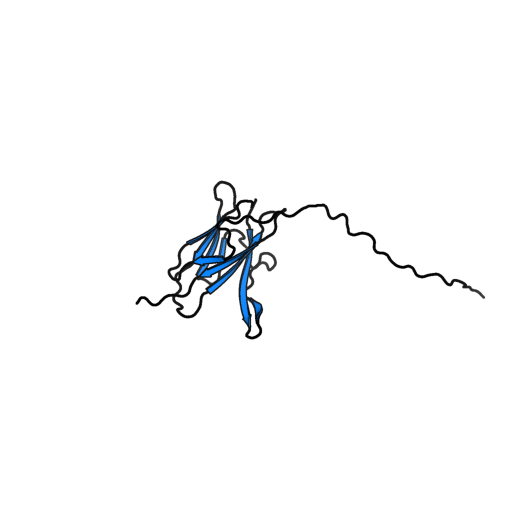YS A 1 80 ? 2.194 10.569 4.739 1.00 95.31 80 LYS A C 1
ATOM 608 O O . LYS A 1 80 ? 1.873 9.406 4.514 1.00 95.31 80 LYS A O 1
ATOM 613 N N . SER A 1 81 ? 1.759 11.256 5.785 1.00 97.19 81 SER A N 1
ATOM 614 C CA . SER A 1 81 ? 0.872 10.687 6.793 1.00 97.19 81 SER A CA 1
ATOM 615 C C . SER A 1 81 ? -0.204 11.681 7.207 1.00 97.19 81 SER A C 1
ATOM 617 O O . SER A 1 81 ? -0.112 12.879 6.929 1.00 97.19 81 SER A O 1
ATOM 619 N N . VAL A 1 82 ? -1.243 11.167 7.860 1.00 97.06 82 VAL A N 1
ATOM 620 C CA . VAL A 1 82 ? -2.266 12.001 8.502 1.00 97.06 82 VAL A CA 1
ATOM 621 C C . VAL A 1 82 ? -1.622 12.839 9.608 1.00 97.06 82 VAL A C 1
ATOM 623 O O . VAL A 1 82 ? -1.848 14.041 9.682 1.00 97.06 82 VAL A O 1
ATOM 626 N N . GLU A 1 83 ? -0.743 12.225 10.406 1.00 96.69 83 GLU A N 1
ATOM 627 C CA . GLU A 1 83 ? -0.042 12.875 11.521 1.00 96.69 83 GLU A CA 1
ATOM 628 C C . GLU A 1 83 ? 0.794 14.081 11.073 1.00 96.69 83 GLU A C 1
ATOM 630 O O . GLU A 1 83 ? 0.774 15.125 11.718 1.00 96.69 83 GLU A O 1
ATOM 635 N N . ASN A 1 84 ? 1.494 13.976 9.937 1.00 95.81 84 ASN A N 1
ATOM 636 C CA . ASN A 1 84 ? 2.285 15.086 9.406 1.00 95.81 84 ASN A CA 1
ATOM 637 C C . ASN A 1 84 ? 1.490 16.035 8.490 1.00 95.81 84 ASN A C 1
ATOM 639 O O . ASN A 1 84 ? 2.083 16.922 7.871 1.00 95.81 84 ASN A O 1
ATOM 643 N N . GLY A 1 85 ? 0.172 15.837 8.373 1.00 95.38 85 GLY A N 1
ATOM 644 C CA . GLY A 1 85 ? -0.741 16.667 7.587 1.00 95.38 85 GLY A CA 1
ATOM 645 C C . GLY A 1 85 ? -0.577 16.566 6.067 1.00 95.38 85 GLY A C 1
ATOM 646 O O . GLY A 1 85 ? -1.218 17.321 5.338 1.00 95.38 85 GLY A O 1
ATOM 647 N N . LYS A 1 86 ? 0.273 15.664 5.551 1.00 95.69 86 LYS A N 1
ATOM 648 C CA . LYS A 1 86 ? 0.524 15.517 4.100 1.00 95.69 86 LYS A CA 1
ATOM 649 C C . LYS A 1 86 ? -0.363 14.471 3.428 1.00 95.69 86 LYS A C 1
ATOM 651 O O . LYS A 1 86 ? -0.253 14.282 2.215 1.00 95.69 86 LYS A O 1
ATOM 656 N N . LEU A 1 87 ? -1.214 13.794 4.194 1.00 95.69 87 LEU A N 1
ATOM 657 C CA . LEU A 1 87 ? -2.231 12.869 3.706 1.00 95.69 87 LEU A CA 1
ATOM 658 C C . LEU A 1 87 ? -3.603 13.370 4.171 1.00 95.69 87 LEU A C 1
ATOM 660 O O . LEU A 1 87 ? -4.003 13.136 5.306 1.00 95.69 87 LEU A O 1
ATOM 664 N N . ALA A 1 88 ? -4.291 14.101 3.291 1.00 91.62 88 ALA A N 1
ATOM 665 C CA . ALA A 1 88 ? -5.586 14.712 3.595 1.00 91.62 88 ALA A CA 1
ATOM 666 C C . ALA A 1 88 ? -6.777 13.767 3.357 1.00 91.62 88 ALA A C 1
ATOM 668 O O . ALA A 1 88 ? -7.782 13.864 4.053 1.00 91.62 88 ALA A O 1
ATOM 669 N N . ASP A 1 89 ? -6.667 12.857 2.385 1.00 96.25 89 ASP A N 1
ATOM 670 C CA . ASP A 1 89 ? -7.712 11.889 2.041 1.00 96.25 89 ASP A CA 1
ATOM 671 C C . ASP A 1 89 ? -7.246 10.471 2.394 1.00 96.25 89 ASP A C 1
ATOM 673 O O . AS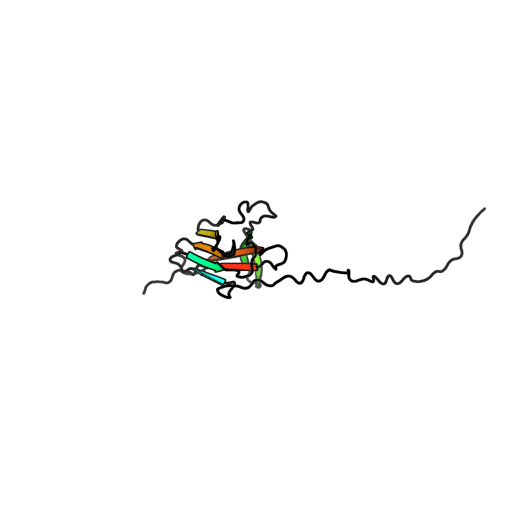P A 1 89 ? -6.399 9.885 1.718 1.00 96.25 89 ASP A O 1
ATOM 677 N N . THR A 1 90 ? -7.798 9.919 3.476 1.00 97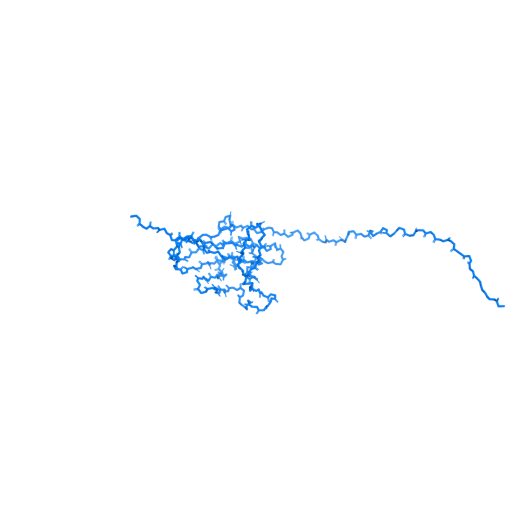.00 90 THR A N 1
ATOM 678 C CA . THR A 1 90 ? -7.465 8.576 3.979 1.00 97.00 90 THR A CA 1
ATOM 679 C C . THR A 1 90 ? -8.093 7.449 3.163 1.00 97.00 90 THR A C 1
ATOM 681 O O . THR A 1 90 ? -7.787 6.275 3.390 1.00 97.00 90 THR A O 1
ATOM 684 N N . LYS A 1 91 ? -8.984 7.764 2.219 1.00 97.25 91 LYS A N 1
ATOM 685 C CA . LYS A 1 91 ? -9.694 6.784 1.391 1.00 97.25 91 LYS A CA 1
ATOM 686 C C . LYS A 1 91 ? -9.204 6.784 -0.046 1.00 97.25 91 LYS A C 1
ATOM 688 O O . LYS A 1 91 ? -9.419 5.794 -0.736 1.00 97.25 91 LYS A O 1
ATOM 693 N N . ASN A 1 92 ? -8.558 7.843 -0.513 1.00 97.00 92 ASN A N 1
ATOM 694 C CA . ASN A 1 92 ? -8.038 7.918 -1.868 1.00 97.00 92 ASN A CA 1
ATOM 695 C C . ASN A 1 92 ? -6.699 8.650 -1.906 1.00 97.00 92 ASN A C 1
ATOM 697 O O . ASN A 1 92 ? -6.613 9.865 -1.753 1.00 97.00 92 ASN A O 1
ATOM 701 N N . VAL A 1 93 ? -5.642 7.893 -2.169 1.00 95.31 93 VAL A N 1
ATOM 702 C CA . VAL A 1 93 ? -4.274 8.394 -2.173 1.00 95.31 93 VAL A CA 1
ATOM 703 C C . VAL A 1 93 ? -3.671 8.193 -3.553 1.00 95.31 93 VAL A C 1
ATOM 705 O O . VAL A 1 93 ? -3.647 7.081 -4.069 1.00 95.31 93 VAL A O 1
ATOM 708 N N . THR A 1 94 ? -3.140 9.262 -4.140 1.00 92.62 94 THR A N 1
ATOM 709 C CA . THR A 1 94 ? -2.339 9.216 -5.372 1.00 92.62 94 THR A CA 1
ATOM 710 C C . THR A 1 94 ? -0.944 9.715 -5.050 1.00 92.62 94 THR A C 1
ATOM 712 O O . THR A 1 94 ? -0.808 10.812 -4.508 1.00 92.62 94 THR A O 1
ATOM 715 N N . GLU A 1 95 ? 0.093 8.935 -5.367 1.00 88.81 95 GLU A N 1
ATOM 716 C CA . GLU A 1 95 ? 1.462 9.345 -5.055 1.00 88.81 95 GLU A CA 1
ATOM 717 C C . GLU A 1 95 ? 2.507 8.891 -6.075 1.00 88.81 95 GLU A C 1
ATOM 719 O O . GLU A 1 95 ? 2.405 7.844 -6.712 1.00 88.81 95 GLU A O 1
ATOM 724 N N . GLY A 1 96 ? 3.551 9.712 -6.231 1.00 80.06 96 GLY A N 1
ATOM 725 C CA . GLY A 1 96 ? 4.681 9.428 -7.117 1.00 80.06 96 GLY A CA 1
ATOM 726 C C . GLY A 1 96 ? 4.324 9.453 -8.605 1.00 80.06 96 GLY A C 1
ATOM 727 O O . GLY A 1 96 ? 5.127 9.017 -9.423 1.00 80.06 96 GLY A O 1
ATOM 728 N N . GLY A 1 97 ? 3.119 9.916 -8.955 1.00 87.56 97 GLY A N 1
ATOM 729 C CA . GLY A 1 97 ? 2.623 9.998 -10.330 1.00 87.56 97 GLY A CA 1
ATOM 730 C C . GLY A 1 97 ? 2.387 8.647 -11.009 1.00 87.56 97 GLY A C 1
ATOM 731 O O . GLY A 1 97 ? 2.114 8.620 -12.205 1.00 87.56 97 GLY A O 1
ATOM 732 N N . TRP A 1 98 ? 2.504 7.531 -10.281 1.00 94.38 98 TRP A N 1
ATOM 733 C CA . TRP A 1 98 ? 2.476 6.203 -10.888 1.00 94.38 98 TRP A CA 1
ATOM 734 C C . TRP A 1 98 ? 1.467 5.236 -10.289 1.00 94.38 98 TRP A C 1
ATOM 736 O O . TRP A 1 98 ? 1.127 4.274 -10.972 1.00 94.38 98 TRP A O 1
ATOM 746 N N . PHE A 1 99 ? 0.982 5.465 -9.068 1.00 94.81 99 PHE A N 1
ATOM 747 C CA . PHE A 1 99 ? -0.059 4.626 -8.483 1.00 94.81 99 PHE A CA 1
ATOM 748 C C . PHE A 1 99 ? -1.122 5.433 -7.746 1.00 94.81 99 PHE A C 1
ATOM 750 O O . PHE A 1 99 ? -0.890 6.561 -7.300 1.00 94.81 99 PHE A O 1
ATOM 757 N N . THR A 1 100 ? -2.268 4.786 -7.572 1.00 97.06 100 THR A N 1
ATOM 758 C CA . THR A 1 100 ? -3.345 5.201 -6.680 1.00 97.06 100 THR A CA 1
ATOM 759 C C . THR A 1 100 ? -3.706 4.053 -5.743 1.00 97.06 100 THR A C 1
ATOM 761 O O . THR A 1 100 ? -3.695 2.898 -6.165 1.00 97.06 100 THR A O 1
ATOM 764 N N . ALA A 1 101 ? -4.074 4.353 -4.502 1.00 97.69 101 ALA A N 1
ATOM 765 C CA . ALA A 1 101 ? -4.664 3.414 -3.555 1.00 97.69 101 ALA A CA 1
ATOM 766 C C . ALA A 1 101 ? -6.008 3.970 -3.079 1.00 97.69 101 ALA A C 1
ATOM 768 O O . ALA A 1 101 ? -6.062 5.056 -2.500 1.00 97.69 101 ALA A O 1
ATOM 769 N N . LYS A 1 102 ? -7.087 3.228 -3.330 1.00 98.00 102 LYS A N 1
ATOM 770 C CA . LYS A 1 102 ? -8.451 3.627 -2.993 1.00 98.00 102 LYS A CA 1
ATOM 771 C C . LYS A 1 102 ? -9.089 2.613 -2.057 1.00 98.00 102 LYS A C 1
ATOM 773 O O . LYS A 1 102 ? -9.264 1.455 -2.427 1.00 98.00 102 LYS A O 1
ATOM 778 N N . VAL A 1 103 ? -9.481 3.050 -0.869 1.00 97.88 103 VAL A N 1
ATOM 779 C CA . VAL A 1 103 ? -10.362 2.288 0.012 1.00 97.88 103 VAL A CA 1
ATOM 780 C C . VAL A 1 103 ? -11.770 2.342 -0.571 1.00 97.88 103 VAL A C 1
ATOM 782 O O . VAL A 1 103 ? -12.325 3.416 -0.804 1.00 97.88 103 VAL A O 1
ATOM 785 N N . VAL A 1 104 ? -12.352 1.178 -0.823 1.00 96.31 104 VAL A N 1
ATOM 786 C CA . VAL A 1 104 ? -13.681 1.050 -1.417 1.00 96.31 104 VAL A CA 1
ATOM 787 C C . VAL A 1 104 ? -14.608 0.291 -0.484 1.00 96.31 104 VAL A C 1
ATOM 789 O O . VAL A 1 104 ? -14.189 -0.617 0.235 1.00 96.31 104 VAL A O 1
ATOM 792 N N . ASN A 1 105 ? -15.882 0.669 -0.529 1.00 92.88 105 ASN A N 1
ATOM 793 C CA . ASN A 1 105 ? -16.941 -0.116 0.075 1.00 92.88 105 ASN A CA 1
ATOM 794 C C . ASN A 1 105 ? -17.195 -1.362 -0.796 1.00 92.88 105 ASN A C 1
ATOM 796 O O . ASN A 1 105 ? -17.340 -1.237 -2.015 1.00 92.88 105 ASN A O 1
ATOM 800 N N . ASP A 1 106 ? -17.181 -2.550 -0.195 1.00 86.19 106 ASP A N 1
ATOM 801 C CA . ASP A 1 106 ? -17.385 -3.843 -0.865 1.00 86.19 106 ASP A CA 1
ATOM 802 C C . ASP A 1 106 ? -18.807 -4.415 -0.691 1.00 86.19 106 ASP A C 1
ATOM 804 O O . ASP A 1 106 ? -19.072 -5.527 -1.138 1.00 86.19 106 ASP A O 1
ATOM 808 N N . GLY A 1 107 ? -19.722 -3.658 -0.077 1.00 86.44 107 GLY A N 1
ATOM 809 C CA . GLY A 1 107 ? -21.077 -4.091 0.279 1.00 86.44 107 GLY A CA 1
ATOM 810 C C . GLY A 1 107 ? -21.220 -4.506 1.747 1.00 86.44 107 GLY A C 1
ATOM 811 O O . GLY A 1 107 ? -22.310 -4.400 2.301 1.00 86.44 107 GLY A O 1
ATOM 812 N N . GLU A 1 108 ? -20.123 -4.891 2.399 1.00 84.81 108 GLU A N 1
ATOM 813 C CA . GLU A 1 108 ? -20.068 -5.227 3.828 1.00 84.81 108 GLU A CA 1
ATOM 814 C C . GLU A 1 108 ? -19.314 -4.159 4.641 1.00 84.81 108 GLU A C 1
ATOM 816 O O . GLU A 1 108 ? -19.450 -4.089 5.861 1.00 84.81 108 GLU A O 1
ATOM 821 N N . GLY A 1 109 ? -18.540 -3.294 3.979 1.00 90.56 109 GLY A N 1
ATOM 822 C CA . GLY A 1 109 ? -17.932 -2.110 4.578 1.00 90.56 109 GLY A CA 1
ATOM 823 C C . GLY A 1 109 ? -16.753 -1.568 3.772 1.00 90.56 109 GLY A C 1
ATOM 824 O O . GLY A 1 109 ? -16.401 -2.070 2.706 1.00 90.56 109 GLY A O 1
ATOM 825 N N . TYR A 1 110 ? -16.089 -0.537 4.296 1.00 94.62 110 TYR A N 1
ATOM 826 C CA . TYR A 1 110 ? -14.843 -0.006 3.726 1.00 94.62 110 TYR A CA 1
ATOM 827 C C . TYR A 1 110 ? -13.655 -0.902 4.093 1.00 94.62 110 TYR A C 1
ATOM 829 O O . TYR A 1 110 ? -12.812 -0.523 4.903 1.00 94.62 110 TYR A O 1
ATOM 837 N N . ARG A 1 111 ? -13.613 -2.111 3.528 1.00 95.81 111 ARG A N 1
ATOM 838 C CA . ARG A 1 111 ? -12.663 -3.175 3.902 1.00 95.81 111 ARG A CA 1
ATOM 839 C C . ARG A 1 111 ? -11.707 -3.581 2.792 1.00 95.81 111 ARG A C 1
ATOM 841 O O . ARG A 1 111 ? -10.799 -4.374 3.029 1.00 95.81 111 ARG A O 1
ATOM 848 N N . ARG A 1 112 ? -11.889 -3.052 1.585 1.00 96.81 112 ARG A N 1
ATOM 849 C CA . ARG A 1 112 ? -11.054 -3.370 0.427 1.00 96.81 112 ARG A CA 1
ATOM 850 C C . ARG A 1 112 ? -10.250 -2.156 0.000 1.00 96.81 112 ARG A C 1
ATOM 852 O O . ARG A 1 112 ? -10.788 -1.058 -0.098 1.00 96.81 112 ARG A O 1
ATOM 859 N N . ILE A 1 113 ? -8.976 -2.370 -0.301 1.00 97.75 113 ILE A N 1
ATOM 860 C CA . ILE A 1 113 ? -8.106 -1.384 -0.940 1.00 97.75 113 ILE A CA 1
ATOM 861 C C . ILE A 1 113 ? -7.872 -1.837 -2.374 1.00 97.75 113 ILE A C 1
ATOM 863 O O . ILE A 1 113 ? -7.451 -2.969 -2.611 1.00 97.75 113 ILE A O 1
ATOM 867 N N . VAL A 1 114 ? -8.145 -0.948 -3.320 1.00 98.00 114 VAL A N 1
ATOM 868 C CA . VAL A 1 114 ? -7.874 -1.125 -4.744 1.00 98.00 114 VAL A CA 1
ATOM 869 C C . VAL A 1 114 ? -6.661 -0.280 -5.106 1.00 98.00 114 VAL A C 1
ATOM 871 O O . VAL A 1 114 ? -6.657 0.938 -4.925 1.00 98.00 114 VAL A O 1
ATOM 874 N N . PHE A 1 115 ? -5.625 -0.935 -5.608 1.00 97.81 115 PHE A N 1
ATOM 875 C CA . PHE A 1 115 ? -4.409 -0.321 -6.110 1.00 97.81 115 PHE A CA 1
ATOM 876 C C . PHE A 1 115 ? -4.472 -0.272 -7.628 1.00 97.81 115 PHE A C 1
ATOM 878 O O . PHE A 1 115 ? -4.713 -1.293 -8.263 1.00 97.81 115 PHE A O 1
ATOM 885 N N . ASN A 1 116 ? -4.195 0.887 -8.210 1.00 97.88 116 ASN A N 1
ATOM 886 C CA . ASN A 1 116 ? -3.993 1.020 -9.645 1.00 97.88 116 ASN A CA 1
ATOM 887 C C . ASN A 1 116 ? -2.579 1.530 -9.889 1.00 97.88 116 ASN A C 1
ATOM 889 O O . ASN A 1 116 ? -2.134 2.433 -9.181 1.00 97.88 116 ASN A O 1
ATOM 893 N N . ALA A 1 117 ? -1.875 0.965 -10.863 1.00 97.62 117 ALA A N 1
ATOM 894 C CA . ALA A 1 117 ? -0.558 1.430 -11.256 1.00 97.62 117 ALA A CA 1
ATOM 895 C C . ALA A 1 117 ? -0.473 1.659 -12.765 1.00 97.62 117 ALA A C 1
ATOM 897 O O . ALA A 1 117 ? -0.932 0.852 -13.572 1.00 97.62 117 ALA A O 1
ATOM 898 N N . GLN A 1 118 ? 0.187 2.750 -13.138 1.00 97.38 118 GLN A N 1
ATOM 899 C CA . GLN A 1 118 ? 0.548 3.054 -14.516 1.00 97.38 118 GLN A CA 1
ATOM 900 C C . GLN A 1 118 ? 1.601 2.061 -15.026 1.00 97.38 118 GLN A C 1
ATOM 902 O O . GLN A 1 118 ? 2.352 1.508 -14.215 1.00 97.38 118 GLN A O 1
ATOM 907 N N . PRO A 1 119 ? 1.732 1.863 -16.348 1.00 96.94 119 PRO A N 1
ATOM 908 C CA . PRO A 1 119 ? 2.818 1.070 -16.909 1.00 96.94 119 PRO A CA 1
ATOM 909 C C . PRO A 1 119 ? 4.202 1.528 -16.415 1.00 96.94 119 PRO A C 1
ATOM 911 O O . PRO A 1 119 ? 4.441 2.710 -16.149 1.00 96.94 119 PRO A O 1
ATOM 914 N N . TYR A 1 120 ? 5.130 0.587 -16.305 1.00 95.94 120 TYR A N 1
ATOM 915 C CA . TYR A 1 120 ? 6.491 0.784 -15.826 1.00 95.94 120 TYR A CA 1
ATOM 916 C C . TYR A 1 120 ? 7.478 0.108 -16.778 1.00 95.94 120 TYR A C 1
ATOM 918 O O . TYR A 1 120 ? 7.326 -1.062 -17.110 1.00 95.94 120 TYR A O 1
ATOM 926 N N . ARG A 1 121 ? 8.474 0.858 -17.259 1.00 93.31 121 ARG A N 1
ATOM 927 C CA . ARG A 1 121 ? 9.406 0.423 -18.320 1.00 93.31 121 ARG A CA 1
ATOM 928 C C . ARG A 1 121 ? 10.864 0.357 -17.861 1.00 93.31 121 ARG A C 1
ATOM 930 O O . ARG A 1 121 ? 11.774 0.550 -18.657 1.00 93.31 121 ARG A O 1
ATOM 937 N N . ASP A 1 122 ? 11.077 0.129 -16.574 1.00 93.69 122 ASP A N 1
ATOM 938 C CA . ASP A 1 122 ? 12.401 -0.139 -16.018 1.00 93.69 122 ASP A CA 1
ATOM 939 C C . ASP A 1 122 ? 12.650 -1.646 -16.066 1.00 93.69 122 ASP A C 1
ATOM 941 O O . ASP A 1 122 ? 11.823 -2.410 -15.577 1.00 93.69 122 ASP A O 1
ATOM 945 N N . PHE A 1 123 ? 13.748 -2.075 -16.681 1.00 93.69 123 PHE A N 1
ATOM 946 C CA . PHE A 1 123 ? 14.100 -3.492 -16.844 1.00 93.69 123 PHE A CA 1
ATOM 947 C C . PHE A 1 123 ? 15.040 -3.997 -15.737 1.00 93.69 123 PHE A C 1
ATOM 949 O O . PHE A 1 123 ? 15.309 -5.198 -15.617 1.00 93.69 123 PHE A O 1
ATOM 956 N N . GLU A 1 124 ? 15.524 -3.095 -14.884 1.00 93.50 124 GLU A N 1
ATOM 957 C CA . GLU A 1 124 ? 16.488 -3.398 -13.835 1.00 93.50 124 GLU A CA 1
ATOM 958 C C . GLU A 1 124 ? 15.799 -3.572 -12.485 1.00 93.50 124 GLU A C 1
ATOM 960 O O . GLU A 1 124 ? 16.063 -4.551 -11.777 1.00 93.50 124 GLU A O 1
ATOM 965 N N . LYS A 1 125 ? 14.891 -2.652 -12.141 1.00 93.62 125 LYS A N 1
ATOM 966 C CA . LYS A 1 125 ? 14.381 -2.495 -10.775 1.00 93.62 125 LYS A CA 1
ATOM 967 C C . LYS A 1 125 ? 12.866 -2.558 -10.712 1.00 93.62 125 LYS A C 1
ATOM 969 O O . LYS A 1 125 ? 12.164 -2.057 -11.577 1.00 93.62 125 LYS A O 1
ATOM 974 N N . ASN A 1 126 ? 12.364 -3.162 -9.638 1.00 94.75 126 ASN A N 1
ATOM 975 C CA . ASN A 1 126 ? 10.971 -3.001 -9.236 1.00 94.75 126 ASN A CA 1
ATOM 976 C C . ASN A 1 126 ? 10.808 -1.627 -8.580 1.00 94.75 126 ASN A C 1
ATOM 978 O O . ASN A 1 126 ? 11.727 -1.154 -7.907 1.00 94.75 126 ASN A O 1
ATOM 982 N N . ARG A 1 127 ? 9.610 -1.048 -8.666 1.00 93.88 127 ARG A N 1
ATOM 983 C CA . ARG A 1 127 ? 9.233 0.090 -7.821 1.00 93.88 127 ARG A CA 1
ATOM 984 C C . ARG A 1 127 ? 8.255 -0.360 -6.751 1.00 93.88 127 ARG A C 1
ATOM 986 O O . ARG A 1 127 ? 7.394 -1.206 -6.991 1.00 93.88 127 ARG A O 1
ATOM 993 N N . VAL A 1 128 ? 8.434 0.180 -5.554 1.00 94.81 128 VAL A N 1
ATOM 994 C CA . VAL A 1 128 ? 7.746 -0.278 -4.350 1.00 94.81 128 VAL A CA 1
ATOM 995 C C . VAL A 1 128 ? 7.151 0.914 -3.622 1.00 94.81 128 VAL A C 1
ATOM 997 O O . VAL A 1 128 ? 7.782 1.965 -3.550 1.00 94.81 128 VAL A O 1
ATOM 1000 N N . LYS A 1 129 ? 5.959 0.737 -3.053 1.00 95.94 129 LYS A N 1
ATOM 1001 C CA . LYS A 1 129 ? 5.369 1.673 -2.098 1.00 95.94 129 LYS A CA 1
ATOM 1002 C C . LYS A 1 129 ? 4.889 0.928 -0.859 1.00 95.94 129 LYS A C 1
ATOM 1004 O O . LYS A 1 129 ? 4.338 -0.164 -0.981 1.00 95.94 129 LYS A O 1
ATOM 1009 N N . PHE A 1 130 ? 5.080 1.522 0.313 1.00 95.94 130 PHE A N 1
ATOM 1010 C CA . PHE A 1 130 ? 4.503 1.048 1.567 1.00 95.94 130 PHE A CA 1
ATOM 1011 C C . PHE A 1 130 ? 3.246 1.852 1.882 1.00 95.94 130 PHE A C 1
ATOM 1013 O O . PHE A 1 130 ? 3.243 3.075 1.737 1.00 95.94 130 PHE A O 1
ATOM 1020 N N . ILE A 1 131 ? 2.182 1.155 2.272 1.00 97.44 131 ILE A N 1
ATOM 1021 C CA . ILE A 1 131 ? 0.866 1.717 2.567 1.00 97.44 131 ILE A CA 1
ATOM 1022 C C . ILE A 1 131 ? 0.445 1.202 3.935 1.00 97.44 131 ILE A C 1
ATOM 1024 O O . ILE A 1 131 ? 0.225 0.009 4.108 1.00 97.44 131 ILE A O 1
ATOM 1028 N N . HIS A 1 132 ? 0.340 2.098 4.903 1.00 97.56 132 HIS A N 1
ATOM 1029 C CA . HIS A 1 132 ? -0.035 1.796 6.275 1.00 97.56 132 HIS A CA 1
ATOM 1030 C C . HIS A 1 132 ? -1.494 2.167 6.486 1.00 97.56 132 HIS A C 1
ATOM 1032 O O . HIS A 1 132 ? -1.916 3.271 6.121 1.00 97.56 132 HIS A O 1
ATOM 1038 N N . VAL A 1 133 ? -2.251 1.261 7.096 1.00 97.81 133 VAL A N 1
ATOM 1039 C CA . VAL A 1 133 ? -3.676 1.451 7.343 1.00 97.81 133 VAL A CA 1
ATOM 1040 C C . VAL A 1 133 ? -4.061 1.156 8.784 1.00 97.81 133 VAL A C 1
ATOM 1042 O O . VAL A 1 133 ? -3.442 0.322 9.448 1.00 97.81 133 VAL A O 1
ATOM 1045 N N . THR A 1 134 ? -5.118 1.813 9.249 1.00 96.81 134 THR A N 1
ATOM 1046 C CA . THR A 1 134 ? -5.885 1.387 10.427 1.00 96.81 134 THR A CA 1
ATOM 1047 C C . THR A 1 134 ? -7.086 0.553 9.985 1.00 96.81 134 THR A C 1
ATOM 1049 O O . THR A 1 134 ? -7.556 0.715 8.859 1.00 96.81 134 THR A O 1
ATOM 1052 N N . CYS A 1 135 ? -7.563 -0.346 10.856 1.00 94.56 135 CYS A N 1
ATOM 1053 C CA . CYS A 1 135 ? -8.654 -1.289 10.555 1.00 94.56 135 CYS A CA 1
ATOM 1054 C C . CYS A 1 135 ? -9.927 -1.080 11.405 1.00 94.56 135 CYS A C 1
ATOM 1056 O O . CYS A 1 135 ? -10.874 -1.867 11.311 1.00 94.56 135 CYS A O 1
ATOM 1058 N N . GLY A 1 136 ? -9.945 -0.024 12.222 1.00 90.06 136 GLY A N 1
ATOM 1059 C CA . GLY A 1 136 ? -10.947 0.260 13.252 1.00 90.06 136 GLY A CA 1
ATOM 1060 C C . GLY A 1 136 ? -10.340 0.256 14.661 1.00 90.06 136 GLY A C 1
ATOM 1061 O O . GLY A 1 136 ? -9.226 -0.230 14.855 1.00 90.06 136 GLY A O 1
ATOM 1062 N N . ASP A 1 137 ? -11.076 0.793 15.635 1.00 83.62 137 ASP A N 1
ATOM 1063 C CA . ASP A 1 137 ? -10.539 1.159 16.960 1.00 83.62 137 ASP A CA 1
ATOM 1064 C C . ASP A 1 137 ? -9.996 -0.025 17.780 1.00 83.62 137 ASP A C 1
ATOM 1066 O O . ASP A 1 137 ? -8.991 0.115 18.471 1.00 83.62 137 ASP A O 1
ATOM 1070 N N . ASN A 1 138 ? -10.594 -1.216 17.647 1.00 86.81 138 ASN A N 1
ATOM 1071 C CA . ASN A 1 138 ? -10.175 -2.427 18.369 1.00 86.81 138 ASN A CA 1
ATOM 1072 C C . ASN A 1 138 ? -9.368 -3.415 17.497 1.00 86.81 138 ASN A C 1
ATOM 1074 O O . ASN A 1 138 ? -9.468 -4.637 17.629 1.00 86.81 138 ASN A O 1
ATOM 1078 N N . MET A 1 139 ? -8.611 -2.904 16.524 1.00 90.44 139 MET A N 1
ATOM 1079 C CA . MET A 1 139 ? -7.796 -3.732 15.633 1.00 90.44 139 MET A CA 1
ATOM 1080 C C . MET A 1 139 ? -6.375 -3.206 15.500 1.00 90.44 139 MET A C 1
ATOM 1082 O O . MET A 1 139 ? -6.124 -2.000 15.525 1.00 90.44 139 MET A O 1
ATOM 1086 N N . TYR A 1 140 ? -5.429 -4.119 15.281 1.00 91.44 140 TYR A N 1
ATOM 1087 C CA . TYR A 1 140 ? -4.098 -3.712 14.847 1.00 91.44 140 TYR A CA 1
ATOM 1088 C C . TYR A 1 140 ? -4.156 -3.086 13.447 1.00 91.44 140 TYR A C 1
ATOM 1090 O O . TYR A 1 140 ? -4.878 -3.544 12.557 1.00 91.44 140 TYR A O 1
ATOM 1098 N N . GLY A 1 141 ? -3.370 -2.028 13.244 1.00 93.44 141 GLY A N 1
ATOM 1099 C CA . GLY A 1 141 ? -3.078 -1.530 11.905 1.00 93.44 141 GLY A CA 1
ATOM 1100 C C . GLY A 1 141 ? -2.211 -2.522 11.128 1.00 93.44 141 GLY A C 1
ATOM 1101 O O . GLY A 1 141 ? -1.578 -3.405 11.709 1.00 93.44 141 GLY A O 1
ATOM 1102 N N . ILE A 1 142 ? -2.158 -2.364 9.810 1.00 95.62 142 ILE A N 1
ATOM 1103 C CA . ILE A 1 142 ? -1.322 -3.201 8.948 1.00 95.62 142 ILE A CA 1
ATOM 1104 C C . ILE A 1 142 ? -0.636 -2.370 7.868 1.00 95.62 142 ILE A C 1
ATOM 1106 O O . ILE A 1 142 ? -1.150 -1.341 7.435 1.00 95.62 142 ILE A O 1
ATOM 1110 N N . ALA A 1 143 ? 0.546 -2.812 7.444 1.00 95.50 143 ALA A N 1
ATOM 1111 C CA . ALA A 1 143 ? 1.265 -2.236 6.320 1.00 95.50 143 ALA A CA 1
ATOM 1112 C C . ALA A 1 143 ? 1.261 -3.200 5.129 1.00 95.50 143 ALA A C 1
ATOM 1114 O O . ALA A 1 143 ? 1.622 -4.370 5.263 1.00 95.50 143 ALA A O 1
ATOM 1115 N N . PHE A 1 144 ? 0.904 -2.682 3.960 1.00 96.69 144 PHE A N 1
ATOM 1116 C CA . PHE A 1 144 ? 1.000 -3.363 2.677 1.00 96.69 144 PHE A CA 1
ATOM 1117 C C . PHE A 1 144 ? 2.195 -2.846 1.893 1.00 96.69 144 PHE A C 1
ATOM 1119 O O . PHE A 1 144 ? 2.549 -1.666 1.966 1.00 96.69 144 PHE A O 1
ATOM 1126 N N . ARG A 1 145 ? 2.786 -3.726 1.092 1.00 96.00 145 ARG A N 1
ATOM 1127 C CA . ARG A 1 145 ? 3.834 -3.386 0.141 1.00 96.00 145 ARG A CA 1
ATOM 1128 C C . ARG A 1 145 ? 3.292 -3.581 -1.268 1.00 96.00 145 ARG A C 1
ATOM 1130 O O . ARG A 1 145 ? 3.154 -4.708 -1.734 1.00 96.00 145 ARG A O 1
ATOM 1137 N N . LEU A 1 146 ? 3.001 -2.481 -1.957 1.00 97.00 146 LEU A N 1
ATOM 1138 C CA . LEU A 1 146 ? 2.681 -2.515 -3.379 1.00 97.00 146 LEU A CA 1
ATOM 1139 C C . LEU A 1 146 ? 3.986 -2.629 -4.166 1.00 97.00 146 LEU A C 1
ATOM 1141 O O . LEU A 1 146 ? 4.825 -1.730 -4.110 1.00 97.00 146 LEU A O 1
ATOM 1145 N N . ILE A 1 147 ? 4.153 -3.722 -4.900 1.00 96.75 147 ILE A N 1
ATOM 1146 C CA . ILE A 1 147 ? 5.333 -4.020 -5.707 1.00 96.75 147 ILE A CA 1
ATOM 1147 C C . ILE A 1 147 ? 4.903 -4.035 -7.164 1.00 96.75 147 ILE A C 1
ATOM 1149 O O . ILE A 1 147 ? 4.247 -4.977 -7.615 1.00 96.75 147 ILE A O 1
ATOM 1153 N N . GLN A 1 148 ? 5.323 -3.025 -7.920 1.00 97.38 148 GLN A N 1
ATOM 1154 C CA . GLN A 1 148 ? 5.231 -3.103 -9.365 1.00 97.38 148 GLN A CA 1
ATOM 1155 C C . GLN A 1 148 ? 6.519 -3.682 -9.930 1.00 97.38 148 GLN A C 1
ATOM 1157 O O . GLN A 1 148 ? 7.612 -3.136 -9.739 1.00 97.38 148 GLN A O 1
ATOM 1162 N N . ARG A 1 149 ? 6.376 -4.822 -10.602 1.00 97.19 149 ARG A N 1
ATOM 1163 C CA . ARG A 1 149 ? 7.503 -5.549 -11.174 1.00 97.19 149 ARG A CA 1
ATOM 1164 C C . ARG A 1 149 ? 8.142 -4.748 -12.302 1.00 97.19 149 ARG A C 1
ATOM 1166 O O . ARG A 1 149 ? 7.459 -4.041 -13.042 1.00 97.19 149 ARG A O 1
ATOM 1173 N N . LYS A 1 150 ? 9.456 -4.898 -12.422 1.00 96.38 150 LYS A N 1
ATOM 1174 C CA . LYS A 1 150 ? 10.232 -4.449 -13.572 1.00 96.38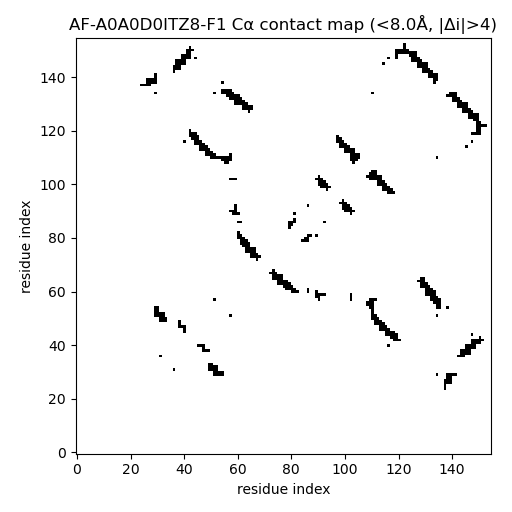 150 LYS A CA 1
ATOM 1175 C C . LYS A 1 150 ? 9.702 -5.053 -14.870 1.00 96.38 150 LYS A C 1
ATOM 1177 O O . LYS A 1 150 ? 9.139 -6.152 -14.869 1.00 96.38 150 LYS A O 1
ATOM 1182 N N . ALA A 1 151 ? 9.907 -4.342 -15.966 1.00 94.69 151 ALA A N 1
ATOM 1183 C CA . ALA A 1 151 ? 9.631 -4.824 -17.304 1.00 94.69 151 ALA A CA 1
ATOM 1184 C C . ALA A 1 151 ? 10.499 -6.040 -17.643 1.00 94.69 151 ALA A C 1
ATOM 1186 O O . ALA A 1 151 ? 11.626 -6.190 -17.167 1.00 94.69 151 ALA A O 1
ATOM 1187 N N . VAL A 1 152 ? 9.947 -6.914 -18.479 1.00 91.00 152 VAL A N 1
ATOM 1188 C CA . VAL A 1 152 ? 10.639 -8.085 -19.016 1.00 91.00 152 VAL A CA 1
ATOM 1189 C C . VAL A 1 152 ? 10.870 -7.840 -20.500 1.00 91.00 152 VAL A C 1
ATOM 1191 O O . VAL A 1 152 ? 9.957 -7.405 -21.206 1.00 91.00 152 VAL A O 1
ATOM 1194 N N . GLU A 1 153 ? 12.086 -8.095 -20.978 1.00 80.69 153 GLU A N 1
ATOM 1195 C CA . GLU A 1 153 ? 12.367 -8.071 -22.412 1.00 80.69 153 GLU A CA 1
ATOM 1196 C C . GLU A 1 153 ? 11.500 -9.123 -23.111 1.00 80.69 153 GLU A C 1
ATOM 1198 O O . GLU A 1 153 ? 11.513 -10.304 -22.752 1.00 80.69 153 GLU A O 1
ATOM 1203 N N . LYS A 1 154 ? 10.715 -8.693 -24.102 1.00 73.94 154 LYS A N 1
ATOM 1204 C CA . LYS A 1 154 ? 10.001 -9.627 -24.970 1.00 73.94 154 LYS A CA 1
ATOM 1205 C C . LYS A 1 154 ? 11.042 -10.287 -25.873 1.00 73.94 154 LYS A C 1
ATOM 1207 O O . LYS A 1 154 ? 11.643 -9.597 -26.692 1.00 73.94 154 LYS A O 1
ATOM 1212 N N . LYS A 1 155 ? 11.280 -11.582 -25.656 1.00 56.41 155 LYS A N 1
ATOM 1213 C CA . LYS A 1 155 ? 12.055 -12.432 -26.569 1.00 56.41 155 LYS A CA 1
ATOM 1214 C C . LYS A 1 155 ? 11.294 -12.669 -27.865 1.00 56.41 155 LYS A C 1
ATOM 1216 O O . LYS A 1 155 ? 10.045 -12.737 -27.793 1.00 56.41 155 LYS A O 1
#

Secondary structure (DSSP, 8-state):
--------------------------PBPP-EESS-SEEEE-TT-EEEEEEETT-SB-EEEEEEEEEE-TTS-EEEEEEEETTTT----SSEEEETTTEEEEEE--SS-B-EEEEEE-----SS--EEEEEEEE--TTB--EEEEEEEPPP----

Sequence (155 aa):
MKKYLFMLFALCAVAFTACSDDDDDSKVLPVLDPNNTDVYINAEGGEASVTVKNAKELNIVQINDKTTDDKGKTKETNVKSVENGKLADTKNVTEGGWFTAKVVNDGEGYRRIVFNAQPYRDFEKNRVKFIHVTCGDNMYGIAFRLIQRKAVEKK

pLDDT: mean 85.69, std 18.71, range [36.88, 98.19]

Mean predicted aligned error: 10.04 Å